Protein 4ID8 (pdb70)

Sequence (65 aa):
LTIHVDQDKCQGHARCKALAPELFDLDDYGNAHEKGDGVVPADLIDKAWLAKSNCPENAIDITED

Foldseek 3Di:
DFKFFAQVQFPQPCPLCVQCVPFWDADPNRGIGGDDPSDADPVCVVSLVVSCVPDPRNGMDDDDD

Secondary structure (DSSP, 8-state):
-EEEE-TTT-----HHHHH-TTTEEE-TTS-EEE-TT-BPPGGGHHHHHHHHHH-TT--EEEE--

InterPro domains:
  IPR051269 Iron-sulfur cluster electron transport [PTHR36923] (7-68)

Radius of gyration: 10.39 Å; Cα contacts (8 Å, |Δi|>4): 119; chains: 1; bounding box: 22×23×28 Å

Organism: Rhodopseudomonas palustris (strain HaA2) (NCBI:txid316058)

Structure (mmCIF, N/CA/C/O backbone):
data_4ID8
#
_entry.id   4ID8
#
_cell.length_a   23.354
_cell.length_b   26.699
_cell.length_c   91.094
_cell.angle_alpha   90.00
_cell.angle_beta   90.00
_cell.angle_gamma   90.00
#
_symmetry.space_group_name_H-M   'P 21 21 21'
#
loop_
_entity.id
_entity.type
_entity.pdbx_description
1 polymer 'Putative ferredoxin'
2 non-polymer 'FE3-S4 CLUSTER'
3 water water
#
loop_
_atom_site.group_PDB
_atom_site.id
_atom_site.type_symbol
_atom_site.label_atom_id
_atom_site.label_alt_id
_atom_site.label_comp_id
_atom_site.label_asym_id
_atom_site.label_entity_id
_atom_site.label_seq_id
_atom_site.pdbx_PDB_ins_code
_atom_site.Cartn_x
_atom_site.Cartn_y
_atom_site.Cartn_z
_atom_site.occupancy
_atom_site.B_iso_or_equiv
_atom_site.auth_seq_id
_atom_site.auth_comp_id
_atom_site.auth_asym_id
_atom_site.auth_atom_id
_atom_site.pdbx_PDB_model_num
ATOM 1 N N . LEU A 1 5 ? -9.401 10.157 -20.589 1.00 20.58 5 LEU A N 1
ATOM 2 C CA . LEU A 1 5 ? -8.333 9.487 -19.715 1.00 22.03 5 LEU A CA 1
ATOM 3 C C . LEU A 1 5 ? -8.423 9.694 -18.206 1.00 22.34 5 LEU A C 1
ATOM 4 O O . LEU A 1 5 ? -8.466 10.816 -17.726 1.00 22.52 5 LEU A O 1
ATOM 9 N N . THR A 1 6 ? -8.460 8.579 -17.464 1.00 23.96 6 THR A N 1
ATOM 10 C CA . THR A 1 6 ? -8.351 8.552 -15.971 1.00 23.82 6 THR A CA 1
ATOM 11 C C . THR A 1 6 ? -7.227 7.607 -15.516 1.00 24.69 6 THR A C 1
ATOM 12 O O . THR A 1 6 ? -6.842 6.682 -16.256 1.00 25.08 6 THR A O 1
ATOM 16 N N . ILE A 1 7 ? -6.700 7.863 -14.312 1.00 25.31 7 ILE A N 1
ATOM 17 C CA . ILE A 1 7 ? -5.613 7.090 -13.711 1.00 25.13 7 ILE A CA 1
ATOM 18 C C . ILE A 1 7 ? -6.113 6.314 -12.529 1.00 24.16 7 ILE A C 1
ATOM 19 O O . ILE A 1 7 ? -6.920 6.824 -11.783 1.00 2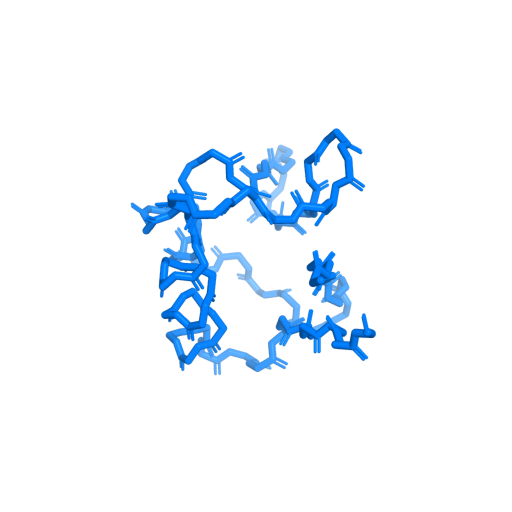4.49 7 ILE A O 1
ATOM 24 N N . HIS A 1 8 ? -5.613 5.106 -12.335 1.00 22.89 8 HIS A N 1
ATOM 25 C CA . HIS A 1 8 ? -5.835 4.378 -11.087 1.00 22.70 8 HIS A CA 1
ATOM 26 C C . HIS A 1 8 ? -4.561 3.708 -10.608 1.00 21.74 8 HIS A C 1
ATOM 27 O O . HIS A 1 8 ? -3.853 3.095 -11.383 1.00 22.66 8 HIS A O 1
ATOM 34 N N . VAL A 1 9 ? -4.267 3.779 -9.321 1.00 21.90 9 VAL A N 1
ATOM 35 C CA . VAL A 1 9 ? -3.184 2.945 -8.768 1.00 20.05 9 VAL A CA 1
ATOM 36 C C . VAL A 1 9 ? -3.756 1.775 -8.050 1.00 21.26 9 VAL A C 1
ATOM 37 O O . VAL A 1 9 ? -4.561 1.934 -7.142 1.00 23.32 9 VAL A O 1
ATOM 41 N N . ASP A 1 10 ? -3.344 0.579 -8.397 1.00 22.34 10 ASP A N 1
ATOM 42 C CA . ASP A 1 10 ? -3.813 -0.609 -7.676 1.00 23.12 10 ASP A CA 1
ATOM 43 C C . ASP A 1 10 ? -3.038 -0.732 -6.372 1.00 24.11 10 ASP A C 1
ATOM 44 O O . ASP A 1 10 ? -1.827 -0.893 -6.372 1.00 23.79 10 ASP A O 1
ATOM 49 N N . GLN A 1 11 ? -3.734 -0.672 -5.257 1.00 25.53 11 GLN A N 1
ATOM 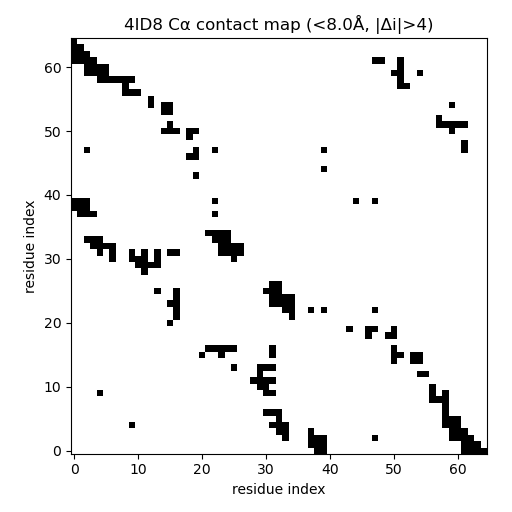50 C CA . GLN A 1 11 ? -3.082 -0.632 -3.987 1.00 27.42 11 GL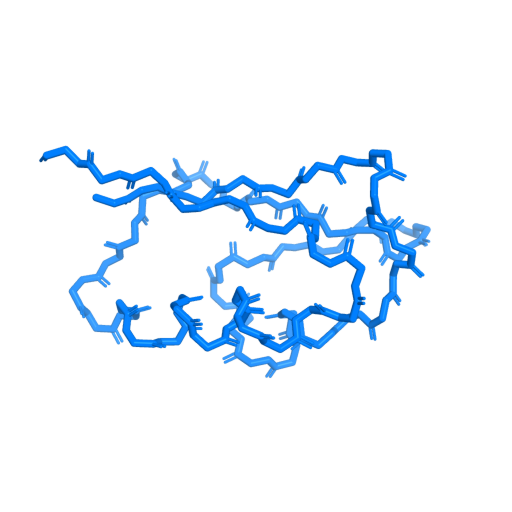N A CA 1
ATOM 51 C C . GLN A 1 11 ? -2.345 -1.914 -3.668 1.00 29.23 11 GLN A C 1
ATOM 52 O O . GLN A 1 11 ? -1.330 -1.903 -2.965 1.00 28.50 11 GLN A O 1
ATOM 58 N N . ASP A 1 12 ? -2.840 -3.037 -4.181 1.00 31.21 12 ASP A N 1
ATOM 59 C CA . ASP A 1 12 ? -2.138 -4.278 -3.943 1.00 32.79 12 ASP A CA 1
ATOM 60 C C . ASP A 1 12 ? -0.795 -4.405 -4.671 1.00 32.16 12 ASP A C 1
ATOM 61 O O . ASP A 1 12 ? 0.184 -4.935 -4.104 1.00 31.46 12 ASP A O 1
ATOM 66 N N . LYS A 1 13 ? -0.736 -3.871 -5.884 1.00 30.87 13 LYS A N 1
ATOM 67 C CA . LYS A 1 13 ? 0.509 -3.812 -6.623 1.00 29.36 13 LYS A CA 1
ATOM 68 C C . LYS A 1 13 ? 1.509 -2.751 -6.146 1.00 28.23 13 LYS A C 1
ATOM 69 O O . LYS A 1 13 ? 2.688 -3.020 -6.114 1.00 29.34 13 LYS A O 1
ATOM 75 N N . CYS A 1 14 ? 1.060 -1.560 -5.759 1.00 26.46 14 CYS A N 1
ATOM 76 C CA . CYS A 1 14 ? 1.967 -0.488 -5.271 1.00 24.53 14 CYS A CA 1
ATOM 77 C C . CYS A 1 14 ? 2.928 -0.934 -4.169 1.00 23.73 14 CYS A C 1
ATOM 78 O O . CYS A 1 14 ? 2.499 -1.403 -3.155 1.00 24.51 14 CYS A O 1
ATOM 81 N N . GLN A 1 15 ? 4.227 -0.785 -4.367 1.00 23.81 15 GLN A N 1
ATOM 82 C CA . GLN A 1 15 ? 5.230 -1.013 -3.298 1.00 22.49 15 GLN A CA 1
ATOM 83 C C . GLN A 1 15 ? 5.931 0.318 -2.891 1.00 20.89 15 GLN A C 1
ATOM 84 O O . GLN A 1 15 ? 7.035 0.319 -2.347 1.00 19.55 15 GLN A O 1
ATOM 90 N N . GLY A 1 16 ? 5.287 1.440 -3.179 1.00 20.11 16 GLY A N 1
ATOM 91 C CA . GLY A 1 16 ? 5.840 2.773 -2.892 1.00 20.32 16 GLY A CA 1
ATOM 92 C C . GLY A 1 16 ? 7.200 3.202 -3.414 1.00 20.52 16 GLY A C 1
ATOM 93 O O . GLY A 1 16 ? 7.976 3.862 -2.688 1.00 20.44 16 GLY A O 1
ATOM 94 N N . HIS A 1 17 ? 7.524 2.838 -4.660 1.00 21.02 17 HIS A N 1
ATOM 95 C CA . HIS A 1 17 ? 8.697 3.397 -5.359 1.00 20.31 17 HIS A CA 1
ATOM 96 C C . HIS A 1 17 ? 8.688 4.909 -5.460 1.00 20.95 17 HIS A C 1
ATOM 97 O O . HIS A 1 17 ? 9.744 5.525 -5.401 1.00 21.88 17 HIS A O 1
ATOM 104 N N . ALA A 1 18 ? 7.494 5.483 -5.577 1.00 21.27 18 ALA A N 1
ATOM 105 C CA . ALA A 1 18 ? 7.255 6.901 -5.717 1.00 22.08 18 ALA A CA 1
ATOM 106 C C . ALA A 1 18 ? 7.735 7.525 -7.050 1.00 22.16 18 ALA A C 1
ATOM 107 O O . ALA A 1 18 ? 7.874 8.755 -7.135 1.00 21.31 18 ALA A O 1
ATOM 109 N N . ARG A 1 19 ? 7.950 6.694 -8.081 1.00 22.21 19 ARG A N 1
ATOM 110 C CA . ARG A 1 19 ? 8.377 7.209 -9.378 1.00 23.07 19 ARG A CA 1
ATOM 111 C C . ARG A 1 19 ? 7.250 8.019 -9.998 1.00 23.66 19 ARG A C 1
ATOM 112 O O . ARG A 1 19 ? 7.496 9.076 -10.603 1.00 23.58 19 ARG A O 1
ATOM 120 N N . CYS A 1 20 ? 6.024 7.497 -9.850 1.00 22.93 20 CYS A N 1
ATOM 121 C CA . CYS A 1 20 ? 4.802 8.145 -10.305 1.00 22.86 20 CYS A CA 1
ATOM 122 C C . CYS A 1 20 ? 4.698 9.574 -9.758 1.00 23.93 20 CYS A C 1
ATOM 123 O O . CYS A 1 20 ? 4.344 10.525 -10.484 1.00 23.05 20 CYS A O 1
ATOM 126 N N . LYS A 1 21 ? 4.988 9.704 -8.466 1.00 24.62 21 LYS A N 1
ATOM 127 C CA . LYS A 1 21 ? 4.958 10.976 -7.809 1.00 25.31 21 LYS A CA 1
ATOM 128 C C . LYS A 1 21 ? 6.119 11.887 -8.204 1.00 26.47 21 LYS A C 1
ATOM 129 O O . LYS A 1 21 ? 5.920 13.099 -8.339 1.00 26.90 21 LYS A O 1
ATOM 135 N N . ALA A 1 22 ? 7.323 11.354 -8.400 1.00 27.20 22 ALA A N 1
ATOM 136 C CA . ALA A 1 22 ? 8.395 12.210 -8.937 1.00 28.66 22 ALA A CA 1
ATOM 137 C C . ALA A 1 22 ? 8.145 12.689 -10.353 1.00 29.26 22 ALA A C 1
ATOM 138 O O . ALA A 1 22 ? 8.585 13.746 -10.660 1.00 30.74 22 ALA A O 1
ATOM 140 N N . LEU A 1 23 ? 7.485 11.908 -11.205 1.00 29.65 23 LEU A N 1
ATOM 141 C CA . LEU A 1 23 ? 7.189 12.288 -12.626 1.00 30.53 23 LEU A CA 1
ATOM 142 C C . LEU A 1 23 ? 5.973 13.178 -12.850 1.00 29.94 23 LEU A C 1
ATOM 143 O O . LEU A 1 23 ? 5.960 14.013 -13.734 1.00 30.21 23 LEU A O 1
ATOM 148 N N . ALA A 1 24 ? 4.943 12.958 -12.058 1.00 29.15 24 ALA A N 1
ATOM 149 C CA . ALA A 1 24 ? 3.688 13.600 -12.290 1.00 28.10 24 ALA A CA 1
ATOM 150 C C . ALA A 1 24 ? 3.092 13.880 -10.923 1.00 27.39 24 ALA A C 1
ATOM 151 O O . ALA A 1 24 ? 2.120 13.228 -10.558 1.00 27.17 24 ALA A O 1
ATOM 153 N N . PRO A 1 25 ? 3.697 14.844 -10.175 1.00 26.47 25 PRO A N 1
ATOM 154 C CA . PRO A 1 25 ? 3.288 15.250 -8.840 1.00 26.04 25 PRO A CA 1
ATOM 155 C C . PRO A 1 25 ? 1.840 15.681 -8.855 1.00 26.02 25 PRO A C 1
ATOM 156 O O . PRO A 1 25 ? 1.113 15.516 -7.877 1.00 25.31 25 PRO A O 1
ATOM 160 N N . GLU A 1 26 ? 1.430 16.195 -10.004 1.00 26.49 26 GLU A N 1
ATOM 161 C CA . GLU A 1 26 ? 0.105 16.741 -10.250 1.00 26.53 26 GLU A CA 1
ATOM 162 C C . GLU A 1 26 ? -0.947 1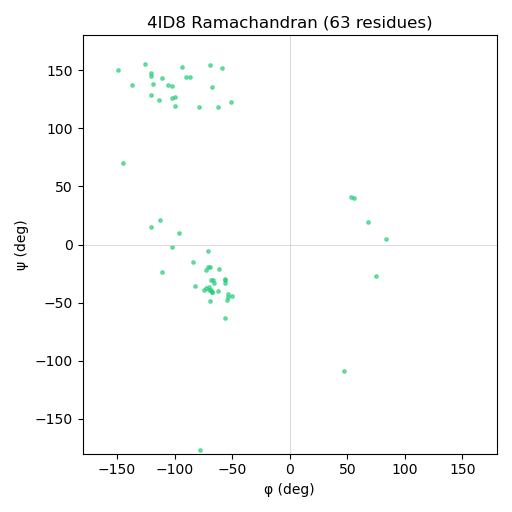5.656 -10.297 1.00 25.47 26 GLU A C 1
ATOM 163 O O . GLU A 1 26 ? -2.110 15.934 -10.116 1.00 26.71 26 GLU A O 1
ATOM 169 N N . LEU A 1 27 ? -0.554 14.415 -10.511 1.00 23.60 27 LEU A N 1
ATOM 170 C CA . LEU A 1 27 ? -1.514 13.384 -10.760 1.00 21.41 27 LEU A CA 1
ATOM 171 C C . LEU A 1 27 ? -1.652 12.336 -9.647 1.00 21.40 27 LEU A C 1
ATOM 172 O O . LEU A 1 27 ? -2.672 11.657 -9.585 1.00 21.72 27 LEU A O 1
ATOM 177 N N . PHE A 1 28 ? -0.608 12.164 -8.829 1.00 20.62 28 PHE A N 1
ATOM 178 C CA . PHE A 1 28 ? -0.563 11.209 -7.703 1.00 20.54 28 PHE A CA 1
ATOM 179 C C . PHE A 1 28 ? -0.312 11.917 -6.373 1.00 20.28 28 PHE A C 1
ATOM 180 O O . PHE A 1 28 ? 0.327 12.949 -6.343 1.00 19.47 28 PHE A O 1
ATOM 188 N N . ASP A 1 29 ? -0.917 11.401 -5.311 1.00 21.04 29 ASP A N 1
ATOM 189 C CA . ASP A 1 29 ? -0.538 11.734 -3.921 1.00 21.11 29 ASP A CA 1
ATOM 190 C C . ASP A 1 29 ? -0.124 10.467 -3.228 1.00 20.95 29 ASP A C 1
ATOM 191 O O . ASP A 1 29 ? -0.605 9.393 -3.509 1.00 20.09 29 ASP A O 1
ATOM 196 N N . LEU A 1 30 ? 0.806 10.619 -2.321 1.00 21.29 30 LEU A N 1
ATOM 197 C CA . LEU A 1 30 ? 1.295 9.518 -1.505 1.00 21.15 30 LEU A CA 1
ATOM 198 C C . LEU A 1 30 ? 0.700 9.576 -0.106 1.00 20.47 30 LEU A C 1
ATOM 199 O O . LEU A 1 30 ? 0.693 10.646 0.522 1.00 19.92 30 LEU A O 1
ATOM 204 N N . ASP A 1 31 ? 0.279 8.424 0.410 1.00 19.59 31 ASP A N 1
ATOM 205 C CA . ASP A 1 31 ? -0.155 8.372 1.819 1.00 20.76 31 ASP A CA 1
ATOM 206 C C . ASP A 1 31 ? 1.043 8.342 2.800 1.00 21.41 31 ASP A C 1
ATOM 207 O O . ASP A 1 31 ? 2.184 8.482 2.397 1.00 23.21 31 ASP A O 1
ATOM 212 N N . ASP A 1 32 ? 0.796 8.226 4.097 1.00 22.19 32 ASP A N 1
ATOM 213 C CA . ASP A 1 32 ? 1.886 8.302 5.060 1.00 20.43 32 ASP A CA 1
ATOM 214 C C . ASP A 1 32 ? 2.786 7.066 4.958 1.00 20.31 32 ASP A C 1
ATOM 215 O O . ASP A 1 32 ? 3.916 7.081 5.396 1.00 20.11 32 ASP A O 1
ATOM 220 N N . TYR A 1 33 ? 2.283 5.994 4.364 1.00 20.30 33 TYR A N 1
ATOM 221 C CA . TYR A 1 33 ? 3.062 4.745 4.229 1.00 20.20 33 TYR A CA 1
ATOM 222 C C . TYR A 1 33 ? 3.761 4.621 2.884 1.00 20.02 33 TYR A C 1
ATOM 223 O O . TYR A 1 33 ? 4.273 3.567 2.566 1.00 19.83 33 TYR A O 1
ATOM 232 N N . GLY A 1 34 ? 3.757 5.706 2.115 1.00 19.40 34 GLY A N 1
ATOM 233 C CA . GLY A 1 34 ? 4.402 5.745 0.825 1.00 20.00 34 GLY A CA 1
ATOM 234 C C . GLY A 1 34 ? 3.667 5.224 -0.391 1.00 19.79 34 GLY A C 1
ATOM 235 O O . GLY A 1 34 ? 4.235 5.195 -1.478 1.00 20.34 34 GLY A O 1
ATOM 236 N N . ASN A 1 35 ? 2.416 4.831 -0.227 1.00 20.20 35 ASN A N 1
ATOM 237 C CA . ASN A 1 35 ? 1.635 4.305 -1.342 1.00 20.43 35 ASN A CA 1
ATOM 238 C C . ASN A 1 35 ? 0.959 5.397 -2.113 1.00 20.26 35 ASN A C 1
ATOM 239 O O . ASN A 1 35 ? 0.528 6.422 -1.539 1.00 18.80 35 ASN A O 1
ATOM 244 N N . ALA A 1 36 ? 0.894 5.193 -3.418 1.00 20.03 36 ALA A N 1
ATOM 245 C CA . ALA A 1 36 ? 0.331 6.198 -4.285 1.00 20.73 36 ALA A CA 1
ATOM 246 C C . ALA A 1 36 ? -1.168 5.964 -4.552 1.00 21.27 36 ALA A C 1
ATOM 247 O O . ALA A 1 36 ? -1.675 4.832 -4.500 1.00 21.48 36 ALA A O 1
ATOM 249 N N . HIS A 1 37 ? -1.874 7.055 -4.824 1.00 21.46 37 HIS A N 1
ATOM 250 C CA . HIS A 1 37 ? -3.247 6.979 -5.269 1.00 23.23 37 HIS A CA 1
ATOM 251 C C . HIS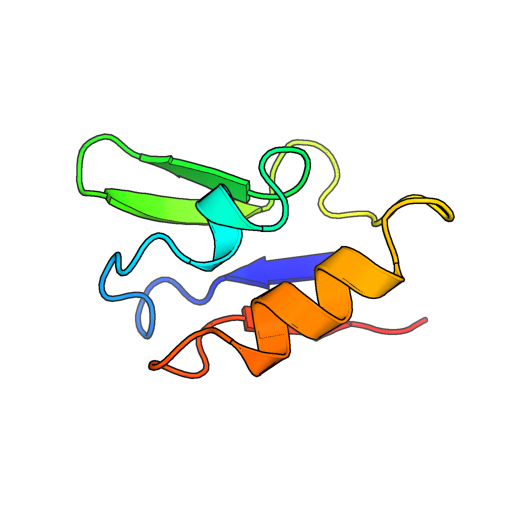 A 1 37 ? -3.554 8.171 -6.189 1.00 23.39 37 HIS A C 1
ATOM 252 O O . HIS A 1 37 ? -2.937 9.238 -6.038 1.00 23.84 37 HIS A O 1
ATOM 259 N N . GLU A 1 38 ? -4.481 7.982 -7.145 1.00 23.88 38 GLU A N 1
ATOM 260 C CA . GLU A 1 38 ? -4.964 9.075 -7.987 1.00 24.94 38 GLU A CA 1
ATOM 261 C C . GLU A 1 38 ? -5.590 10.212 -7.180 1.00 26.55 38 GLU A C 1
ATOM 262 O O . GLU A 1 38 ? -6.147 10.023 -6.150 1.00 25.39 38 GLU A O 1
ATOM 268 N N . LYS A 1 39 ? -5.531 11.410 -7.723 1.00 29.75 39 LYS A N 1
ATOM 269 C CA . LYS A 1 39 ? -5.625 12.651 -6.956 1.00 31.93 39 LYS A CA 1
ATOM 270 C C . LYS A 1 39 ? -6.857 13.377 -7.484 1.00 34.51 39 LYS A C 1
ATOM 271 O O . LYS A 1 39 ? -7.138 13.342 -8.675 1.00 34.88 39 LYS A O 1
ATOM 277 N N . GLY A 1 40 ? -7.653 13.957 -6.580 1.00 37.60 40 GLY A N 1
ATOM 278 C CA . GLY A 1 40 ? -8.852 14.711 -6.961 1.00 38.51 40 GLY A CA 1
ATOM 279 C C . GLY A 1 40 ? -9.751 14.012 -7.968 1.00 39.40 40 GLY A C 1
ATOM 280 O O . GLY A 1 40 ? -10.428 13.023 -7.641 1.00 40.01 40 GLY A O 1
ATOM 281 N N . ASP A 1 41 ? -9.752 14.554 -9.185 1.00 38.51 41 ASP A N 1
ATOM 282 C CA . ASP A 1 41 ? -10.415 13.970 -10.338 1.00 38.21 41 ASP A CA 1
ATOM 283 C C . ASP A 1 41 ? -10.124 12.524 -10.764 1.00 37.01 41 ASP A C 1
ATOM 284 O O . ASP A 1 41 ? -11.013 11.789 -11.198 1.00 35.87 41 ASP A O 1
ATOM 289 N N . GLY A 1 42 ? -8.854 12.166 -10.736 1.00 35.98 42 GLY A N 1
ATOM 290 C CA . GLY A 1 42 ? -8.391 11.068 -11.547 1.00 35.57 42 GLY A CA 1
ATOM 291 C C . GLY A 1 42 ? -8.274 11.398 -13.023 1.00 35.03 42 GLY A C 1
ATOM 292 O O . GLY A 1 42 ? -7.471 10.761 -13.691 1.00 36.08 42 GLY A O 1
ATOM 293 N N . VAL A 1 43 ? -9.063 12.362 -13.529 1.00 34.39 43 VAL A N 1
ATOM 294 C CA . VAL A 1 43 ? -9.064 12.798 -14.970 1.00 33.93 43 VAL A CA 1
ATOM 295 C C . VAL A 1 43 ? -7.758 13.510 -15.390 1.00 33.24 43 VAL A C 1
ATOM 296 O O . VAL A 1 43 ? -7.268 14.401 -14.682 1.00 34.80 43 VAL A O 1
ATOM 300 N N . VAL A 1 44 ? -7.219 13.167 -16.545 1.00 30.81 44 VAL A N 1
ATOM 301 C CA . VAL A 1 44 ? -5.916 13.649 -16.908 1.00 27.91 44 VAL A CA 1
ATOM 302 C 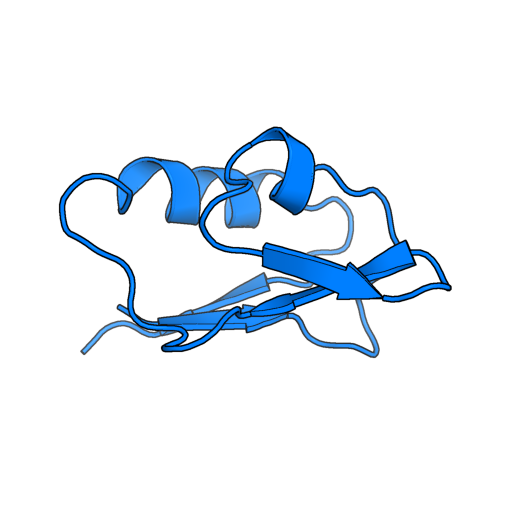C . VAL A 1 44 ? -6.064 14.840 -17.850 1.00 27.22 44 VAL A C 1
ATOM 303 O O . VAL A 1 44 ? -6.654 14.692 -18.903 1.00 26.88 44 VAL A O 1
ATOM 307 N N . PRO A 1 45 ? -5.567 16.037 -17.458 1.00 26.31 45 PRO A N 1
ATOM 308 C CA . PRO A 1 45 ? -5.634 17.205 -18.319 1.00 25.66 45 PRO A CA 1
ATOM 309 C C . PRO A 1 45 ? -4.715 17.091 -19.535 1.00 25.17 45 PRO A C 1
ATOM 310 O O . PRO A 1 45 ? -3.708 16.371 -19.480 1.00 23.93 45 PRO A O 1
ATOM 314 N N . ALA A 1 46 ? -5.085 17.811 -20.610 1.00 24.88 46 ALA A N 1
ATOM 315 C CA . ALA A 1 46 ? -4.417 17.748 -21.929 1.00 23.85 46 ALA A CA 1
ATOM 316 C C . ALA A 1 46 ? -2.919 17.902 -21.758 1.00 23.40 46 ALA A C 1
ATOM 317 O O . ALA A 1 46 ? -2.143 17.134 -22.301 1.00 22.82 46 ALA A O 1
ATOM 319 N N . ASP A 1 47 ? -2.504 18.852 -20.930 1.00 24.14 47 ASP A N 1
ATOM 320 C CA . ASP A 1 47 ? -1.073 19.066 -20.638 1.00 24.28 47 ASP A CA 1
ATOM 321 C C . ASP A 1 47 ? -0.344 18.025 -19.783 1.00 23.88 47 ASP A C 1
ATOM 322 O O . ASP A 1 47 ? 0.871 18.084 -19.652 1.00 23.87 47 ASP A O 1
ATOM 327 N N . LEU A 1 48 ? -1.046 17.036 -19.247 1.00 23.59 48 LEU A N 1
ATOM 328 C CA . LEU A 1 48 ? -0.363 16.029 -18.457 1.00 23.71 48 LEU A CA 1
ATOM 329 C C . LEU A 1 48 ? -0.534 14.651 -19.029 1.00 24.15 48 LEU A C 1
ATOM 330 O O . LEU A 1 48 ? -0.286 13.688 -18.349 1.00 24.25 48 LEU A O 1
ATOM 335 N N . ILE A 1 49 ? -0.979 14.550 -20.278 1.00 25.22 49 ILE A N 1
ATOM 336 C CA . ILE A 1 49 ? -1.364 13.259 -20.884 1.00 25.41 49 ILE A CA 1
ATOM 337 C C . ILE A 1 49 ? -0.136 12.420 -21.077 1.00 25.33 49 ILE A C 1
ATOM 338 O O . ILE A 1 49 ? -0.125 11.218 -20.826 1.00 24.82 49 ILE A O 1
ATOM 343 N N . ASP A 1 50 ? 0.932 13.079 -21.479 1.00 26.86 50 ASP A N 1
ATOM 344 C CA . ASP A 1 50 ? 2.212 12.416 -21.657 1.00 28.31 50 ASP A CA 1
ATOM 345 C C . ASP A 1 50 ? 2.874 11.983 -20.348 1.00 27.91 50 ASP A C 1
ATOM 346 O O . ASP A 1 50 ? 3.489 10.917 -20.305 1.00 28.60 50 ASP A O 1
ATOM 351 N N . LYS A 1 51 ? 2.779 12.795 -19.308 1.00 25.96 51 LYS A N 1
ATOM 352 C CA . LYS A 1 51 ? 3.333 12.403 -18.021 1.00 25.54 51 LYS A CA 1
ATOM 353 C C . LYS A 1 51 ? 2.594 11.256 -17.383 1.00 24.50 51 LYS A C 1
ATOM 354 O O . LYS A 1 51 ? 3.119 10.512 -16.604 1.00 26.15 51 LYS A O 1
ATOM 360 N N . ALA A 1 52 ? 1.320 11.175 -17.668 1.00 23.73 52 ALA A N 1
ATOM 361 C CA . ALA A 1 52 ? 0.515 10.062 -17.332 1.00 22.87 52 ALA A CA 1
ATOM 362 C C . ALA A 1 52 ? 1.058 8.737 -17.888 1.00 22.87 52 ALA A C 1
ATOM 363 O O . ALA A 1 52 ? 1.403 7.848 -17.129 1.00 22.57 52 ALA A O 1
ATOM 365 N N . TRP A 1 53 ? 1.124 8.616 -19.202 1.00 22.42 53 TRP A N 1
ATOM 366 C CA . TRP A 1 53 ? 1.668 7.418 -19.842 1.00 23.97 53 TRP A CA 1
ATOM 367 C C . TRP A 1 53 ? 3.091 7.077 -19.393 1.00 24.75 53 TRP A C 1
ATOM 368 O O . TRP A 1 53 ? 3.466 5.912 -19.362 1.00 25.83 53 TRP A O 1
ATOM 379 N N . LEU A 1 54 ? 3.874 8.089 -19.052 1.00 26.19 54 LEU A N 1
ATOM 380 C CA . LEU A 1 54 ? 5.226 7.879 -18.507 1.00 27.81 54 LEU A CA 1
ATOM 381 C C . LEU A 1 54 ? 5.227 7.291 -17.119 1.00 27.14 54 LEU A C 1
ATOM 382 O O . LEU A 1 54 ? 5.969 6.353 -16.882 1.00 27.39 54 LEU A O 1
ATOM 387 N N . ALA A 1 55 ? 4.420 7.872 -16.223 1.00 25.94 55 ALA A N 1
ATOM 388 C CA . ALA A 1 55 ? 4.276 7.348 -14.886 1.00 24.88 55 ALA A CA 1
ATOM 389 C C . ALA A 1 55 ? 3.883 5.876 -14.980 1.00 25.04 55 ALA A C 1
ATOM 390 O O . ALA A 1 55 ? 4.511 4.990 -14.363 1.00 24.30 55 ALA A O 1
ATOM 392 N N . LYS A 1 56 ? 2.901 5.576 -15.817 1.00 25.55 56 LYS A N 1
ATOM 393 C CA . LYS A 1 56 ? 2.478 4.172 -15.971 1.00 25.33 56 LYS A CA 1
ATOM 394 C C . LYS A 1 56 ? 3.607 3.298 -16.512 1.00 26.12 56 LYS A C 1
ATOM 395 O O . LYS A 1 56 ? 3.784 2.198 -16.043 1.00 24.70 56 LYS A O 1
ATOM 401 N N . SER A 1 57 ? 4.390 3.800 -17.475 1.00 27.69 57 SER A N 1
ATOM 402 C CA . SER A 1 57 ? 5.431 2.981 -18.075 1.00 29.13 57 SER A CA 1
ATOM 403 C C . SER A 1 57 ? 6.522 2.695 -17.046 1.00 29.78 57 SER A C 1
ATOM 404 O O . SER A 1 57 ? 7.035 1.564 -16.942 1.00 29.61 57 SER A O 1
ATOM 4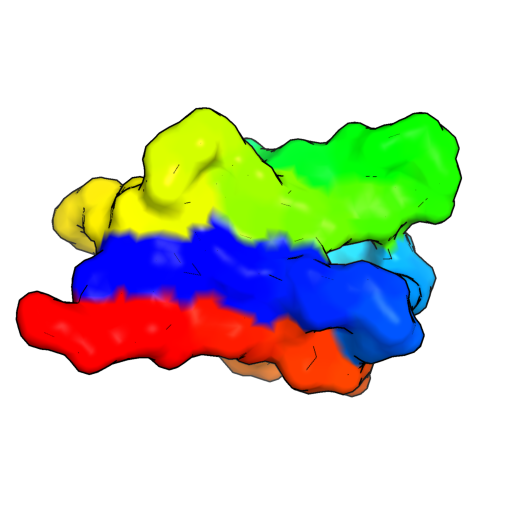07 N N . ASN A 1 58 ? 6.835 3.748 -16.280 1.00 30.19 58 ASN A N 1
ATOM 408 C CA . ASN A 1 58 ? 7.862 3.755 -15.235 1.00 30.41 58 ASN A CA 1
ATOM 409 C C . ASN A 1 58 ? 7.639 3.013 -13.897 1.00 29.14 58 ASN A C 1
ATOM 410 O O . ASN A 1 58 ? 8.618 2.668 -13.227 1.00 29.04 58 ASN A O 1
ATOM 415 N N . CYS A 1 59 ? 6.388 2.754 -13.524 1.00 28.55 59 CYS A N 1
ATOM 416 C CA . CYS A 1 59 ? 6.139 2.009 -12.299 1.00 27.86 59 CYS A CA 1
ATOM 417 C C . CYS A 1 59 ? 6.734 0.590 -12.384 1.00 28.59 59 CYS A C 1
ATOM 418 O O . CYS A 1 59 ? 6.284 -0.214 -13.192 1.00 27.80 59 CYS A O 1
ATOM 421 N N . PRO A 1 60 ? 7.697 0.260 -11.483 1.00 29.39 60 PRO A N 1
ATOM 422 C CA . PRO A 1 60 ? 8.299 -1.095 -11.462 1.00 29.35 60 PRO A CA 1
ATOM 423 C C . PRO A 1 60 ? 7.330 -2.228 -11.182 1.00 28.94 60 PRO A C 1
ATOM 424 O O . PRO A 1 60 ? 7.624 -3.350 -11.542 1.00 29.17 60 PRO A O 1
ATOM 428 N N . GLU A 1 61 ? 6.180 -1.929 -10.573 1.00 28.90 61 GLU A N 1
ATOM 429 C CA . GLU A 1 61 ? 5.238 -2.935 -10.088 1.00 29.30 61 GLU A CA 1
ATOM 430 C C . GLU A 1 61 ? 4.024 -3.135 -11.000 1.00 30.55 61 GLU A C 1
ATOM 431 O O . GLU A 1 61 ? 3.133 -4.010 -10.734 1.00 30.80 61 GLU A O 1
ATOM 437 N N . ASN A 1 62 ? 4.000 -2.329 -12.069 1.00 30.29 62 ASN A N 1
ATOM 438 C CA . ASN A 1 62 ? 2.891 -2.254 -13.040 1.00 31.07 62 ASN A CA 1
ATOM 439 C C . ASN A 1 62 ? 1.559 -2.002 -12.378 1.00 29.70 62 ASN A C 1
ATOM 440 O O . ASN A 1 62 ? 0.532 -2.575 -12.731 1.00 28.72 62 ASN A O 1
ATOM 445 N N . ALA A 1 63 ? 1.625 -1.110 -11.398 1.00 29.02 63 ALA A N 1
ATOM 446 C CA . ALA A 1 63 ? 0.523 -0.808 -10.495 1.00 27.94 63 ALA A CA 1
ATOM 447 C C . ALA A 1 63 ? -0.470 0.211 -11.066 1.00 27.33 63 ALA A C 1
ATOM 448 O O . ALA A 1 63 ? -1.566 0.302 -10.555 1.00 27.25 63 ALA A O 1
ATOM 450 N N . ILE A 1 64 ? -0.103 0.935 -12.128 1.00 26.35 64 ILE A N 1
ATOM 451 C CA . ILE A 1 64 ? -0.941 2.010 -12.658 1.00 26.63 64 ILE A CA 1
ATOM 452 C C . ILE A 1 64 ? -1.775 1.590 -13.907 1.00 27.57 64 ILE A C 1
ATOM 453 O O . ILE A 1 64 ? -1.232 1.124 -14.894 1.00 27.77 64 ILE A O 1
ATOM 458 N N . ASP A 1 65 ? -3.090 1.808 -13.862 1.00 29.16 65 ASP A N 1
ATOM 459 C CA . ASP A 1 65 ? -3.958 1.640 -15.023 1.00 30.53 65 ASP A CA 1
ATOM 460 C C . ASP A 1 65 ? -4.377 2.963 -15.571 1.00 30.41 65 ASP A C 1
ATOM 461 O O . ASP A 1 65 ? -4.750 3.838 -14.818 1.00 30.68 65 ASP A O 1
ATOM 466 N N . ILE A 1 66 ? -4.373 3.109 -16.882 1.00 30.11 66 ILE A N 1
ATOM 467 C CA . ILE A 1 66 ? -4.953 4.289 -17.458 1.00 31.09 66 ILE A CA 1
ATOM 468 C C . ILE A 1 66 ? -6.171 3.821 -18.238 1.00 32.27 66 ILE A C 1
ATOM 469 O O . ILE A 1 66 ? -6.050 2.917 -19.055 1.00 32.41 66 ILE A O 1
ATOM 474 N N . THR A 1 67 ? -7.343 4.376 -17.943 1.00 32.88 67 THR A N 1
ATOM 475 C CA . THR A 1 67 ? -8.526 4.110 -18.766 1.00 34.45 67 THR A CA 1
ATOM 476 C C . THR A 1 67 ? -8.650 5.139 -19.900 1.00 35.40 67 THR A C 1
ATOM 477 O O . THR A 1 67 ? -8.327 6.308 -19.733 1.00 34.42 67 THR A O 1
ATOM 481 N N . GLU A 1 68 ? -9.122 4.681 -21.056 1.00 37.92 68 GLU A N 1
ATOM 482 C CA . GLU A 1 68 ? -9.314 5.554 -22.199 1.00 40.58 68 GLU A CA 1
ATOM 483 C C . GLU A 1 68 ? -10.773 5.502 -22.587 1.00 42.20 68 GLU A C 1
ATOM 484 O O . GLU A 1 68 ? -11.336 4.399 -22.734 1.00 42.41 68 GLU A O 1
ATOM 490 N N . ASP A 1 69 ? -11.399 6.686 -22.713 1.00 44.01 69 ASP A N 1
ATOM 491 C CA . ASP A 1 69 ? -12.794 6.797 -23.232 1.00 44.86 69 ASP A CA 1
ATOM 492 C C . ASP A 1 69 ? -13.068 7.788 -24.388 1.00 46.08 69 ASP A C 1
ATOM 493 O O . ASP A 1 69 ? -13.175 9.009 -24.182 1.00 47.49 69 ASP A O 1
#

Solvent-accessible surface area: 4122 Å² total; per-residue (Å²): 52,53,5,80,2,40,94,136,100,15,120,30,92,35,124,11,56,85,72,0,59,86,11,0,52,67,55,143,190,23,38,2,74,54,82,88,117,10,79,10,60,91,114,18,65,107,82,0,94,98,0,70,88,64,16,70,64,112,1,5,67,23,63,129,178

Nearest PDB structures (foldseek):
  4id8-assembly1_A  TM=1.016E+00  e=2.642E-14  Rhodopseudomonas palustris HaA2
  1siz-assembly1_C  TM=9.207E-01  e=1.703E-06  Pyrococcus furiosus
  4dhv-assembly1_A  TM=8.909E-01  e=1.369E-06  Pyrococcus furiosus DSM 3638
  3pni-ass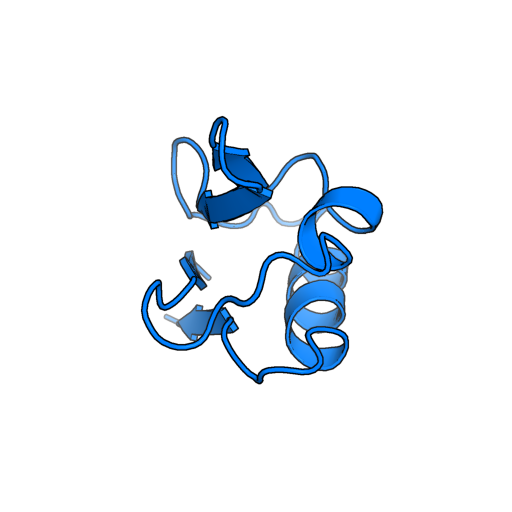embly1_A  TM=9.165E-01  e=5.458E-06  Pyrococcus furiosus
  8amp-assembly1_A  TM=9.014E-01  e=2.912E-05  Mycobacterium tuberculosis

B-factor: mean 27.63, std 6.45, range [15.84, 53.05]

CATH classification: 3.30.70.20